Protein AF-E2BS20-F1 (afdb_monomer)

Secondary structure (DSSP, 8-state):
-HHHHHHHHHHHHHHHHTTTHHHHHHHHHHHHHHHIIIIIHHHHIIIIIHHHHHHHHHHHHHHHHHHHHHH-

pLDDT: mean 86.11, std 7.51, range [56.06, 95.38]

Sequence (72 aa):
MVEPIAGVLGAVGVTLAAPALPYALAFAAGAMIYVVIDDIVPEAHQSGNGKFASWAAIVGFLVMMSLDVGLG

Organism: Harpegnathos saltator (NCBI:txid610380)

Solvent-accessible surface area (backbone atoms only — not comparable to full-atom values): 4045 Å² total; per-residue (Å²): 125,61,66,67,56,53,49,52,53,51,50,54,55,49,63,71,42,51,81,54,46,60,60,53,51,52,51,53,52,51,52,53,53,49,49,44,61,70,48,50,51,50,51,40,39,71,70,77,42,34,72,58,46,52,52,51,51,51,52,51,51,52,53,51,54,50,48,49,70,71,76,103

Foldseek 3Di:
DVVVVVVVVVVVVCVVCVVVVVVVVVVVVVVVVCCCVPPVQVVCVVVVNNVVVVVVVVVVVVVVVCCVVVVD

Structure (mmCIF, N/CA/C/O backbone):
data_AF-E2BS20-F1
#
_entry.id   AF-E2BS20-F1
#
loop_
_atom_site.group_PDB
_atom_site.id
_atom_site.type_symbol
_atom_site.label_atom_id
_atom_site.label_alt_id
_atom_site.label_comp_id
_atom_site.label_asym_id
_atom_site.label_entity_id
_atom_site.label_seq_id
_atom_site.pdbx_PDB_ins_code
_atom_site.Cartn_x
_atom_site.Cartn_y
_atom_site.Cartn_z
_atom_site.occupancy
_atom_site.B_iso_or_equiv
_atom_site.auth_seq_id
_atom_site.auth_comp_id
_atom_site.auth_asym_id
_atom_site.auth_atom_id
_atom_site.pdbx_PDB_model_num
ATOM 1 N N . MET A 1 1 ? 3.861 10.260 -34.852 1.00 62.31 1 MET A N 1
ATOM 2 C CA . MET A 1 1 ? 5.333 10.043 -34.878 1.00 62.31 1 MET A CA 1
ATOM 3 C C . MET A 1 1 ? 5.979 10.319 -33.520 1.00 62.31 1 MET A C 1
ATOM 5 O O . MET A 1 1 ? 6.991 9.696 -33.234 1.00 62.31 1 MET A O 1
ATOM 9 N N . VAL A 1 2 ? 5.425 11.215 -32.687 1.00 73.56 2 VAL A N 1
ATOM 10 C CA . VAL A 1 2 ? 6.011 11.571 -31.382 1.00 73.56 2 VAL A CA 1
ATOM 11 C C . VAL A 1 2 ? 5.591 10.615 -30.254 1.00 73.56 2 VAL A C 1
ATOM 13 O O . VAL A 1 2 ? 6.419 10.307 -29.400 1.00 73.56 2 VAL A O 1
ATOM 16 N N . GLU A 1 3 ? 4.368 10.065 -30.289 1.00 74.94 3 GLU A N 1
ATOM 17 C CA . GLU A 1 3 ? 3.888 9.098 -29.288 1.00 74.94 3 GLU A CA 1
ATOM 18 C C . GLU A 1 3 ? 4.771 7.850 -29.112 1.00 74.94 3 GLU A C 1
ATOM 20 O O . GLU A 1 3 ? 5.078 7.524 -27.966 1.00 74.94 3 GLU A O 1
ATOM 25 N N . PRO A 1 4 ? 5.232 7.146 -30.169 1.00 79.25 4 PRO A N 1
ATOM 26 C CA . PRO A 1 4 ? 6.052 5.950 -29.973 1.00 79.25 4 PRO A CA 1
ATOM 27 C C . PRO A 1 4 ? 7.447 6.275 -29.424 1.00 79.25 4 PRO A C 1
ATOM 29 O O . PRO A 1 4 ? 7.986 5.508 -28.635 1.00 79.25 4 PRO A O 1
ATOM 32 N N . ILE A 1 5 ? 8.026 7.424 -29.785 1.00 82.75 5 ILE A N 1
ATOM 33 C CA . ILE A 1 5 ? 9.362 7.827 -29.317 1.00 82.75 5 ILE A CA 1
ATOM 34 C C . ILE A 1 5 ? 9.307 8.233 -27.840 1.00 82.75 5 ILE A C 1
ATOM 36 O O . ILE A 1 5 ? 10.131 7.784 -27.042 1.00 82.75 5 ILE A O 1
ATOM 40 N N . ALA A 1 6 ? 8.307 9.032 -27.460 1.00 80.06 6 ALA A N 1
ATOM 41 C CA . ALA A 1 6 ? 8.075 9.402 -26.067 1.00 80.06 6 ALA A CA 1
ATOM 42 C C . ALA A 1 6 ? 7.693 8.182 -25.209 1.00 80.06 6 ALA A C 1
ATOM 44 O O . ALA A 1 6 ? 8.163 8.063 -24.080 1.00 80.06 6 ALA A O 1
ATOM 45 N N . GLY A 1 7 ? 6.911 7.245 -25.757 1.00 83.19 7 GLY A N 1
ATOM 46 C CA . GLY A 1 7 ? 6.551 5.993 -25.091 1.00 83.19 7 GLY A CA 1
ATOM 47 C C . GLY A 1 7 ? 7.757 5.093 -24.811 1.00 83.19 7 GLY A C 1
ATOM 48 O O . GLY A 1 7 ? 7.890 4.586 -23.701 1.00 83.19 7 GLY A O 1
ATOM 49 N N . VAL A 1 8 ? 8.679 4.945 -25.768 1.00 84.19 8 VAL A N 1
ATOM 50 C CA . VAL A 1 8 ? 9.915 4.164 -25.571 1.00 84.19 8 VAL A CA 1
ATOM 51 C C . VAL A 1 8 ? 10.844 4.839 -24.560 1.00 84.19 8 VAL A C 1
ATOM 53 O O . VAL A 1 8 ? 11.381 4.163 -23.687 1.00 84.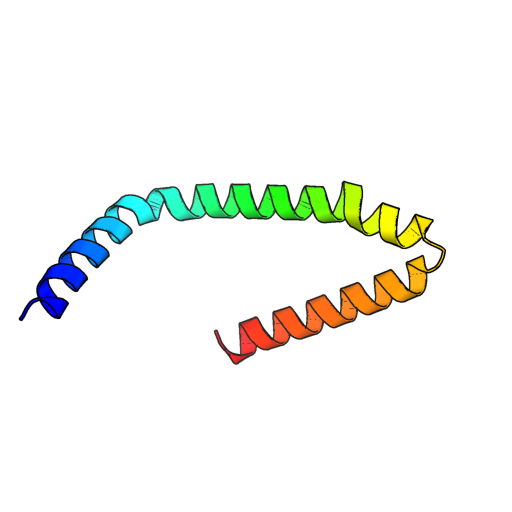19 8 VAL A O 1
ATOM 56 N N . LEU A 1 9 ? 10.992 6.166 -24.609 1.00 82.81 9 LEU A N 1
ATOM 57 C CA . LEU A 1 9 ? 11.766 6.907 -23.605 1.00 82.81 9 LEU A CA 1
ATOM 58 C C . LEU A 1 9 ? 11.160 6.789 -22.198 1.00 82.81 9 LEU A C 1
ATOM 60 O O . LEU A 1 9 ? 11.894 6.577 -21.233 1.00 82.81 9 LEU A O 1
ATOM 64 N N . GLY A 1 10 ? 9.832 6.867 -22.083 1.00 82.75 10 GLY A N 1
ATOM 65 C CA . GLY A 1 10 ? 9.119 6.653 -20.824 1.00 82.75 10 GLY A CA 1
ATOM 66 C C . GLY A 1 10 ? 9.293 5.228 -20.296 1.00 82.75 10 GLY A C 1
ATOM 67 O O . GLY A 1 10 ? 9.603 5.045 -19.121 1.00 82.75 10 GLY A O 1
ATOM 68 N N . ALA A 1 11 ? 9.187 4.224 -21.170 1.00 82.69 11 ALA A N 1
ATOM 69 C CA . ALA A 1 11 ? 9.421 2.827 -20.814 1.00 82.69 11 ALA A CA 1
ATOM 70 C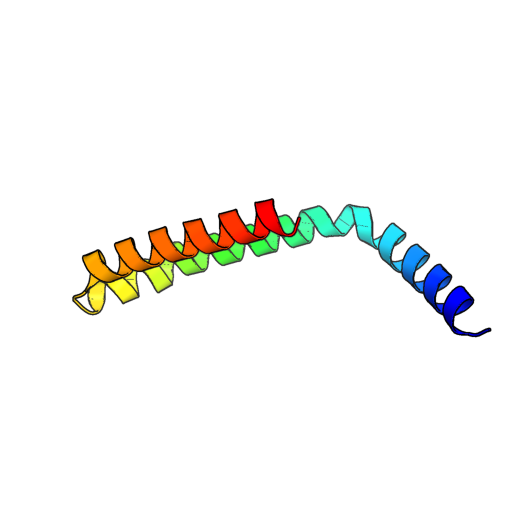 C . ALA A 1 11 ? 10.853 2.605 -20.305 1.00 82.69 11 ALA A C 1
ATOM 72 O O . ALA A 1 11 ? 11.037 1.992 -19.256 1.00 82.69 11 ALA A O 1
ATOM 73 N N . VAL A 1 12 ? 11.862 3.172 -20.974 1.00 82.44 12 VAL A N 1
ATOM 74 C CA . VAL A 1 12 ? 13.261 3.093 -20.524 1.00 82.44 12 VAL A CA 1
ATOM 75 C C . VAL A 1 12 ? 13.437 3.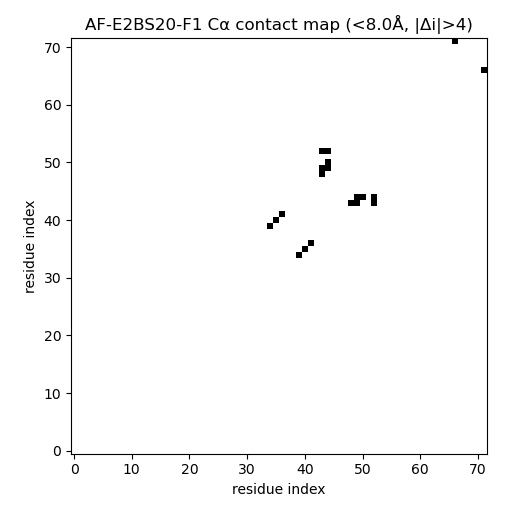771 -19.159 1.00 82.44 12 VAL A C 1
ATOM 77 O O . VAL A 1 12 ? 14.037 3.184 -18.257 1.00 82.44 12 VAL A O 1
ATOM 80 N N . GLY A 1 13 ? 12.848 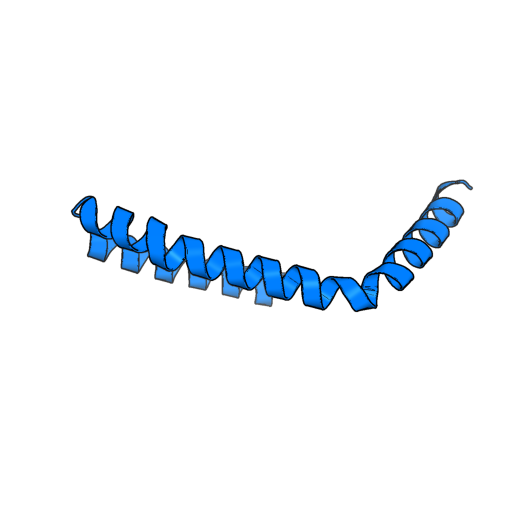4.952 -18.953 1.00 80.69 13 GLY A N 1
ATOM 81 C CA . GLY A 1 13 ? 12.8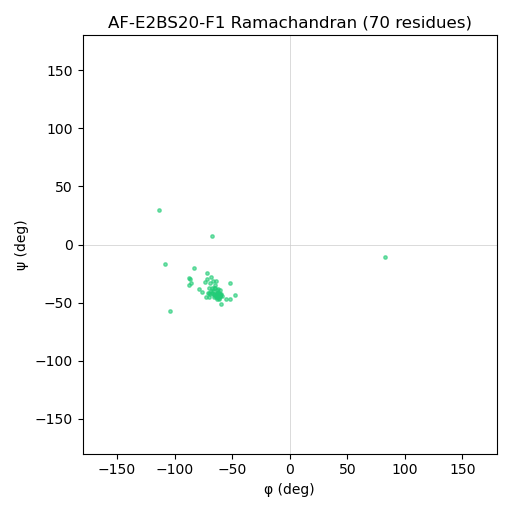75 5.644 -17.660 1.00 80.69 13 GLY A CA 1
ATOM 82 C C . GLY A 1 13 ? 12.270 4.818 -16.520 1.00 80.69 13 GLY A C 1
ATOM 83 O O . GLY A 1 13 ? 12.870 4.703 -15.450 1.00 80.69 13 GLY A O 1
ATOM 84 N N . VAL A 1 14 ? 11.125 4.172 -16.764 1.00 82.31 14 VAL A N 1
ATOM 85 C CA . VAL A 1 14 ? 10.476 3.293 -15.779 1.00 82.31 14 VAL A CA 1
ATOM 86 C C . VAL A 1 14 ? 11.303 2.032 -15.528 1.00 82.31 14 VAL A C 1
ATOM 88 O O . VAL A 1 14 ? 11.445 1.639 -14.375 1.00 82.31 14 VAL A O 1
ATOM 91 N N . THR A 1 15 ? 11.914 1.422 -16.550 1.00 79.50 15 THR A N 1
ATOM 92 C CA . THR A 1 15 ? 12.755 0.222 -16.353 1.00 79.50 15 THR A CA 1
ATOM 93 C C . THR A 1 15 ? 13.994 0.483 -15.496 1.00 79.50 15 THR A C 1
ATOM 95 O O . THR A 1 15 ? 14.407 -0.398 -14.746 1.00 79.50 15 THR A O 1
ATOM 98 N N . LEU A 1 16 ? 14.554 1.697 -15.540 1.00 79.50 16 LEU A N 1
ATOM 99 C CA . LEU A 1 16 ? 15.663 2.098 -14.669 1.00 79.50 16 LEU A CA 1
ATOM 100 C C . LEU A 1 16 ? 15.212 2.347 -13.222 1.00 79.50 16 LEU A C 1
ATOM 102 O O . LEU A 1 16 ? 15.969 2.080 -12.291 1.00 79.50 16 LEU A O 1
ATOM 106 N N . ALA A 1 17 ? 13.982 2.829 -13.024 1.00 79.00 17 ALA A N 1
ATOM 107 C CA . ALA A 1 17 ? 13.392 3.038 -11.700 1.00 79.00 17 ALA A CA 1
ATOM 108 C C . ALA A 1 17 ? 12.773 1.759 -11.099 1.00 79.00 17 ALA A C 1
ATOM 110 O O . ALA A 1 17 ? 12.623 1.664 -9.880 1.00 79.00 17 ALA A O 1
ATOM 111 N N . ALA A 1 18 ? 12.459 0.760 -11.930 1.00 82.56 18 ALA A N 1
ATOM 112 C CA . ALA A 1 18 ? 11.841 -0.510 -11.554 1.00 82.56 18 ALA A CA 1
ATOM 113 C C . ALA A 1 18 ? 12.471 -1.214 -10.339 1.00 82.56 18 ALA A C 1
ATOM 115 O O . ALA A 1 18 ? 11.707 -1.654 -9.484 1.00 82.56 18 ALA A O 1
ATOM 116 N N . PRO A 1 19 ? 13.807 -1.304 -10.180 1.00 81.25 19 PRO A N 1
ATOM 117 C CA . PRO A 1 19 ? 14.386 -1.945 -8.999 1.00 81.25 19 PRO A CA 1
ATOM 118 C C . PRO A 1 19 ? 14.237 -1.122 -7.710 1.00 81.25 19 PRO A C 1
ATOM 120 O O . PRO A 1 19 ? 14.233 -1.699 -6.628 1.00 81.25 19 PRO A O 1
ATOM 123 N N . ALA A 1 20 ? 14.092 0.204 -7.793 1.00 86.38 20 ALA A N 1
ATOM 124 C CA . ALA A 1 20 ? 13.910 1.073 -6.625 1.00 86.38 20 ALA A CA 1
ATOM 125 C C . ALA A 1 20 ? 12.432 1.213 -6.208 1.00 86.38 20 ALA A C 1
ATOM 127 O O . ALA A 1 20 ? 12.136 1.390 -5.024 1.00 86.38 20 ALA A O 1
ATOM 128 N N . LEU A 1 21 ? 11.505 1.091 -7.166 1.00 86.00 21 LEU A N 1
ATOM 129 C CA . LEU A 1 21 ? 10.060 1.155 -6.937 1.00 86.00 21 LEU A CA 1
ATOM 130 C C . LEU A 1 21 ? 9.539 0.208 -5.838 1.00 86.00 21 LEU A C 1
ATOM 132 O O . LEU A 1 21 ? 8.795 0.701 -4.994 1.00 86.00 21 LEU A O 1
ATOM 136 N N . PRO A 1 22 ? 9.901 -1.091 -5.760 1.00 87.50 22 PRO A N 1
ATOM 137 C CA . PRO A 1 22 ? 9.364 -1.975 -4.726 1.00 87.50 22 PRO A CA 1
ATOM 138 C C . PRO A 1 22 ? 9.798 -1.555 -3.320 1.00 87.50 22 PRO A C 1
ATOM 140 O O . PRO A 1 22 ? 9.005 -1.653 -2.390 1.00 87.50 22 PRO A O 1
ATOM 143 N N . TYR A 1 23 ? 11.015 -1.030 -3.155 1.00 89.81 23 TYR A N 1
ATOM 144 C CA . TYR A 1 23 ? 11.479 -0.524 -1.861 1.00 89.81 23 TYR A CA 1
ATOM 145 C C . TYR A 1 23 ? 10.733 0.748 -1.453 1.00 89.81 23 TYR A C 1
ATOM 147 O O . TYR A 1 23 ? 10.312 0.874 -0.304 1.00 89.81 23 TYR A O 1
ATOM 155 N N . ALA A 1 24 ? 10.518 1.666 -2.398 1.00 89.88 24 ALA A N 1
ATOM 156 C CA . ALA A 1 24 ? 9.758 2.887 -2.150 1.00 89.88 24 ALA A CA 1
ATOM 157 C C . ALA A 1 24 ? 8.278 2.593 -1.845 1.00 89.88 24 ALA A C 1
ATOM 159 O O . ALA A 1 24 ? 7.722 3.152 -0.901 1.00 89.88 24 ALA A O 1
ATOM 160 N N . LEU A 1 25 ? 7.655 1.678 -2.595 1.00 90.94 25 LEU A N 1
ATOM 161 C CA . LEU A 1 25 ? 6.276 1.242 -2.369 1.00 90.94 25 LEU A CA 1
ATOM 162 C C . LEU A 1 25 ? 6.127 0.489 -1.044 1.00 90.94 25 LEU A C 1
ATOM 164 O O . LEU A 1 25 ? 5.162 0.732 -0.325 1.00 90.94 25 LEU A O 1
ATOM 168 N N . ALA A 1 26 ? 7.087 -0.364 -0.676 1.00 91.44 26 ALA A N 1
ATOM 169 C CA . ALA A 1 26 ? 7.085 -1.044 0.619 1.00 91.44 26 ALA A CA 1
ATOM 170 C C . ALA A 1 26 ? 7.195 -0.048 1.784 1.00 91.44 26 ALA A C 1
ATOM 172 O O . ALA A 1 26 ? 6.473 -0.170 2.774 1.00 91.44 26 ALA A O 1
ATOM 173 N N . PHE A 1 27 ? 8.049 0.970 1.651 1.00 93.56 27 PHE A N 1
ATOM 174 C CA . PHE A 1 27 ? 8.155 2.039 2.642 1.00 93.56 27 PHE A CA 1
ATOM 175 C C . PHE A 1 27 ? 6.855 2.851 2.753 1.00 93.56 27 PHE A C 1
ATOM 177 O O . PHE A 1 27 ? 6.364 3.083 3.858 1.00 93.56 27 PHE A O 1
ATOM 184 N N . ALA A 1 28 ? 6.257 3.226 1.619 1.00 93.69 28 ALA A N 1
ATOM 185 C CA . ALA A 1 28 ? 4.982 3.939 1.589 1.00 93.69 28 ALA A CA 1
ATOM 186 C C . ALA A 1 28 ? 3.840 3.112 2.208 1.00 93.69 28 ALA A C 1
ATOM 188 O O . ALA A 1 28 ? 3.061 3.639 3.003 1.00 93.69 28 ALA A O 1
ATOM 189 N N . ALA A 1 29 ? 3.773 1.812 1.910 1.00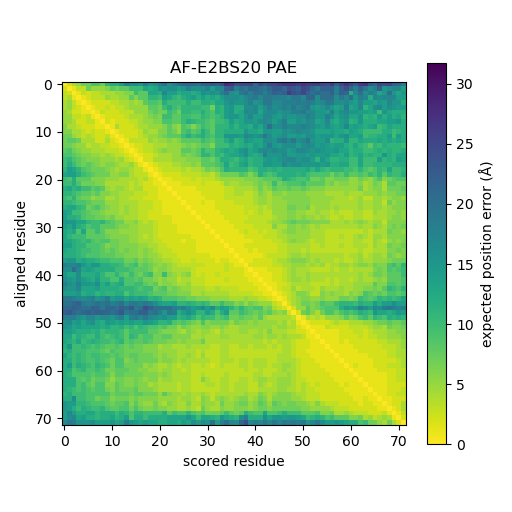 93.00 29 ALA A N 1
ATOM 190 C CA . ALA A 1 29 ? 2.801 0.903 2.513 1.00 93.00 29 ALA A CA 1
ATOM 191 C C . ALA A 1 29 ? 2.961 0.838 4.041 1.00 93.00 29 ALA A C 1
ATOM 193 O O . ALA A 1 29 ? 1.973 0.935 4.766 1.00 93.00 29 ALA A O 1
ATOM 194 N N . GLY A 1 30 ? 4.200 0.751 4.539 1.00 90.88 30 GLY A N 1
ATOM 195 C CA . GLY A 1 30 ? 4.485 0.779 5.975 1.00 90.88 30 GLY A CA 1
ATOM 196 C C . GLY A 1 30 ? 4.027 2.072 6.657 1.00 90.88 30 GLY A C 1
ATOM 197 O O . GLY A 1 30 ? 3.390 2.017 7.709 1.00 90.88 30 GLY A O 1
ATO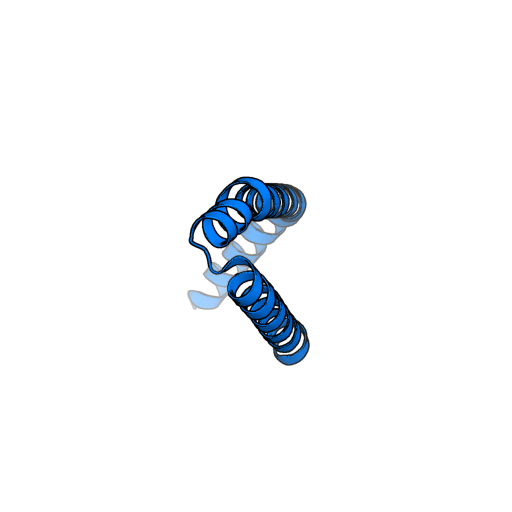M 198 N N . ALA A 1 31 ? 4.280 3.230 6.039 1.00 94.12 31 ALA A N 1
ATOM 199 C CA . ALA A 1 31 ? 3.840 4.524 6.566 1.00 94.12 31 ALA A CA 1
ATOM 200 C C . ALA A 1 31 ? 2.307 4.622 6.664 1.00 94.12 31 ALA A C 1
ATOM 202 O O . ALA A 1 31 ? 1.779 5.078 7.677 1.00 94.12 31 ALA A O 1
ATOM 203 N N . MET A 1 32 ? 1.588 4.135 5.649 1.00 95.38 32 MET A N 1
ATOM 204 C CA . MET A 1 32 ? 0.123 4.129 5.657 1.00 95.38 32 MET A CA 1
ATOM 205 C C . MET A 1 32 ? -0.449 3.203 6.737 1.00 95.38 32 MET A C 1
ATOM 207 O O . MET A 1 32 ? -1.432 3.563 7.381 1.00 95.38 32 MET A O 1
ATOM 211 N N . ILE A 1 33 ? 0.174 2.045 6.986 1.00 92.94 33 ILE A N 1
ATOM 212 C CA . ILE A 1 33 ? -0.239 1.145 8.077 1.00 92.94 33 ILE A CA 1
ATOM 213 C C . ILE A 1 33 ? -0.065 1.829 9.440 1.00 92.94 33 ILE A C 1
ATOM 215 O O . ILE A 1 33 ? -0.971 1.755 10.269 1.00 92.94 33 ILE A O 1
ATOM 219 N N . TYR A 1 34 ? 1.061 2.517 9.663 1.00 93.94 34 TYR A N 1
ATOM 220 C CA . TYR A 1 34 ? 1.311 3.239 10.915 1.00 93.94 34 TYR A CA 1
ATOM 221 C C . TYR A 1 34 ? 0.253 4.321 11.175 1.00 93.94 34 TYR A C 1
ATOM 223 O O . TYR A 1 34 ? -0.380 4.300 12.227 1.00 93.94 34 TYR A O 1
ATOM 231 N N . VAL A 1 35 ? -0.011 5.200 10.200 1.00 94.00 35 VAL A N 1
ATOM 232 C CA . VAL A 1 35 ? -1.003 6.286 10.346 1.00 94.00 35 VAL A CA 1
ATOM 233 C C . VAL A 1 35 ? -2.407 5.736 10.619 1.00 94.00 35 VAL A C 1
ATOM 235 O O . VAL A 1 35 ? -3.145 6.274 11.440 1.00 94.00 35 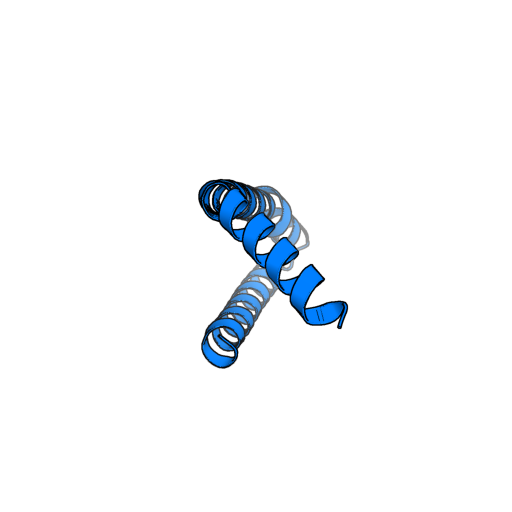VAL A O 1
ATOM 238 N N . VAL A 1 36 ? -2.796 4.638 9.964 1.00 91.50 36 VAL A N 1
ATOM 239 C CA . VAL A 1 36 ? -4.119 4.038 10.190 1.00 91.50 36 VAL A CA 1
ATOM 240 C C . VAL A 1 36 ? -4.257 3.502 11.618 1.00 91.50 36 VAL A C 1
ATOM 242 O O . VAL A 1 36 ? -5.303 3.699 12.238 1.00 91.50 36 VAL A O 1
ATOM 245 N N . ILE A 1 37 ? -3.231 2.826 12.139 1.00 89.56 37 ILE A N 1
ATOM 246 C CA . ILE A 1 37 ? -3.279 2.201 13.468 1.00 89.56 37 ILE A CA 1
ATOM 247 C C . ILE A 1 37 ? -3.144 3.235 14.589 1.00 89.56 37 ILE A C 1
ATOM 249 O O . ILE A 1 37 ? -3.838 3.101 15.594 1.00 89.56 37 ILE A O 1
ATOM 253 N N . ASP A 1 38 ? -2.260 4.218 14.435 1.00 92.00 38 ASP A N 1
ATOM 254 C CA . ASP A 1 38 ? -1.897 5.146 15.513 1.00 92.00 38 ASP A CA 1
ATOM 255 C C . ASP A 1 38 ? -2.830 6.366 15.576 1.00 92.00 38 ASP A C 1
ATOM 257 O O . ASP A 1 38 ? -3.190 6.799 16.667 1.00 92.00 38 ASP A O 1
ATOM 261 N N . ASP A 1 39 ? -3.305 6.862 14.426 1.00 88.81 39 ASP A N 1
ATOM 262 C CA . ASP A 1 39 ? -4.211 8.019 14.377 1.00 88.81 39 ASP A CA 1
ATOM 263 C C . ASP A 1 39 ? -5.662 7.608 14.092 1.00 88.81 39 ASP A C 1
ATOM 265 O O . ASP A 1 39 ? -6.568 7.889 14.878 1.00 88.81 39 ASP A O 1
ATOM 269 N N . ILE A 1 40 ? -5.922 6.921 12.972 1.00 87.06 40 ILE A N 1
ATOM 270 C CA . ILE A 1 40 ? -7.303 6.756 12.475 1.00 87.06 40 ILE A CA 1
ATOM 271 C C . ILE A 1 40 ? -8.142 5.831 13.367 1.00 87.06 40 ILE A C 1
ATOM 273 O O . ILE A 1 40 ? -9.294 6.149 13.677 1.00 87.06 40 ILE A O 1
ATOM 277 N N . VAL A 1 41 ? -7.604 4.680 13.783 1.00 86.56 41 VAL A N 1
ATOM 278 C CA . VAL A 1 41 ? -8.347 3.721 14.620 1.00 86.56 41 VAL A CA 1
ATOM 279 C C . VAL A 1 41 ? -8.661 4.294 16.014 1.00 86.56 41 VAL A C 1
ATOM 281 O O . VAL A 1 41 ? -9.818 4.163 16.441 1.00 86.56 41 VAL A O 1
ATOM 284 N N . PRO A 1 42 ? -7.716 4.945 16.724 1.00 87.50 42 PRO A N 1
ATOM 285 C CA . PRO A 1 42 ? -7.982 5.578 18.011 1.00 87.50 42 PRO A CA 1
ATOM 286 C C . PRO A 1 42 ? -8.946 6.754 17.902 1.00 87.50 42 PRO A C 1
ATOM 288 O O . PRO A 1 42 ? -9.871 6.835 18.708 1.00 87.50 42 PRO A O 1
ATOM 291 N N . GLU A 1 43 ? -8.800 7.624 16.901 1.00 87.69 43 GLU A N 1
ATOM 292 C CA . GLU A 1 43 ? -9.703 8.766 16.685 1.00 87.69 43 GLU A CA 1
ATOM 293 C C . GLU A 1 43 ? -11.150 8.300 16.450 1.00 87.69 43 GLU A C 1
ATOM 295 O O . GLU A 1 43 ? -12.111 8.813 17.040 1.00 87.69 43 GLU A O 1
ATOM 300 N N . ALA A 1 44 ? -11.317 7.239 15.656 1.00 84.44 44 ALA A N 1
ATOM 301 C CA . ALA A 1 44 ? -12.625 6.659 15.383 1.00 84.44 44 ALA A CA 1
ATOM 302 C C . ALA A 1 44 ? -13.257 5.974 16.614 1.00 84.44 44 ALA A C 1
ATOM 304 O O . ALA A 1 44 ? -14.486 5.922 16.736 1.00 84.44 44 ALA A O 1
ATOM 305 N N . HIS A 1 45 ? -12.441 5.466 17.546 1.00 81.06 45 HIS A N 1
ATOM 306 C CA . HIS A 1 45 ? -12.913 4.930 18.827 1.00 81.06 45 HIS A CA 1
ATOM 307 C C . HIS A 1 45 ? -13.231 6.029 19.848 1.00 81.06 45 HIS A C 1
ATOM 309 O O . HIS A 1 45 ? -14.232 5.915 20.559 1.00 81.06 45 HIS A O 1
ATOM 315 N N . GLN A 1 46 ? -12.432 7.098 19.894 1.00 82.62 46 GLN A N 1
ATOM 316 C CA . GLN A 1 46 ? -12.636 8.251 20.778 1.00 82.62 46 GLN A CA 1
ATOM 317 C C . GLN A 1 46 ? -13.902 9.038 20.426 1.00 82.62 46 GLN A C 1
ATOM 319 O O . GLN A 1 46 ? -14.594 9.521 21.320 1.00 82.62 46 GLN A O 1
ATOM 324 N N . SER A 1 47 ? -14.283 9.061 19.148 1.00 77.88 47 SER A N 1
ATOM 325 C CA . SER A 1 47 ? -15.532 9.668 18.665 1.00 77.88 47 SER A CA 1
ATOM 326 C C . SER A 1 47 ? -16.818 8.937 19.115 1.00 77.88 47 SER A C 1
ATOM 328 O O . SER A 1 47 ? -17.905 9.257 18.644 1.00 77.88 47 SER A O 1
ATOM 330 N N . GLY A 1 48 ? -16.735 7.937 20.006 1.00 70.75 48 GLY A N 1
ATOM 331 C CA . GLY A 1 48 ? -17.889 7.269 20.633 1.00 70.75 48 GLY A CA 1
ATOM 332 C C . GLY A 1 48 ? -18.547 6.162 19.797 1.00 70.75 48 GLY A C 1
ATOM 333 O O . GLY A 1 48 ? -19.320 5.361 20.324 1.00 70.75 48 GLY A O 1
ATOM 334 N N . ASN A 1 49 ? -18.192 6.041 18.514 1.00 78.12 49 ASN A N 1
ATOM 335 C CA . ASN A 1 49 ? -18.769 5.087 17.561 1.00 78.12 49 ASN A CA 1
ATOM 336 C C . ASN A 1 49 ? -17.774 4.005 17.092 1.00 78.12 49 ASN A C 1
ATOM 338 O O . ASN A 1 49 ? -17.928 3.463 15.997 1.00 78.12 49 ASN A O 1
ATOM 342 N N . GLY A 1 50 ? -16.799 3.616 17.923 1.00 78.31 50 GLY A N 1
ATOM 343 C CA . GLY A 1 50 ? -15.734 2.667 17.546 1.00 78.31 50 GLY A CA 1
ATOM 344 C C . GLY A 1 50 ? -16.215 1.341 16.933 1.00 78.31 50 GLY A C 1
ATOM 345 O O . GLY A 1 50 ? -15.603 0.818 16.001 1.00 78.31 50 GLY A O 1
ATOM 346 N N . LYS A 1 51 ? -17.379 0.825 17.364 1.00 79.50 51 LYS A N 1
ATOM 347 C CA . LYS A 1 51 ? -17.977 -0.391 16.779 1.00 79.50 51 LYS A CA 1
ATOM 348 C C . LYS A 1 51 ? -18.506 -0.172 15.358 1.00 79.50 51 LYS A C 1
ATOM 350 O O . LYS A 1 51 ? -18.370 -1.060 14.522 1.00 79.50 51 LYS A O 1
ATOM 355 N N . PHE A 1 52 ? -19.083 0.997 15.078 1.00 83.56 52 PHE A N 1
ATOM 356 C CA . PHE A 1 52 ? -19.514 1.362 13.727 1.00 83.56 52 PHE A CA 1
ATOM 357 C C . PHE A 1 52 ? -18.305 1.632 12.828 1.00 83.56 52 PHE A C 1
ATOM 359 O O . PHE A 1 52 ? -18.269 1.144 11.704 1.00 83.56 52 PHE A O 1
ATOM 366 N N . ALA A 1 53 ? -17.282 2.317 13.348 1.00 84.56 53 ALA A N 1
ATOM 367 C CA . ALA A 1 53 ? -16.036 2.553 12.626 1.00 84.56 53 ALA A CA 1
ATOM 368 C C . ALA A 1 53 ? -15.321 1.249 12.242 1.00 84.56 53 ALA A C 1
ATOM 370 O O . ALA A 1 53 ? -14.905 1.093 11.099 1.00 84.56 53 ALA A O 1
ATOM 371 N N . SER A 1 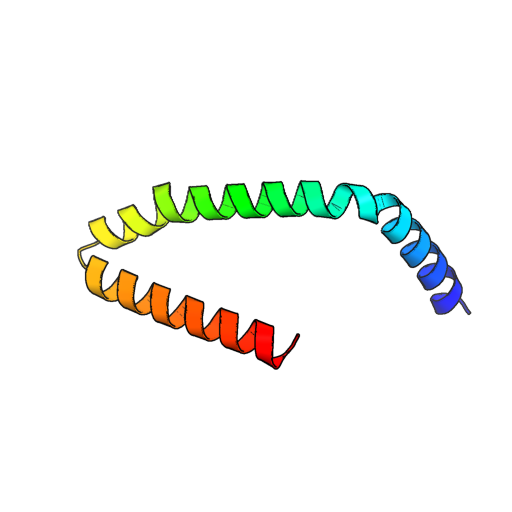54 ? -15.254 0.278 13.157 1.00 86.12 54 SER A N 1
ATOM 372 C CA . SER A 1 54 ? -14.669 -1.041 12.877 1.00 86.12 54 SER A CA 1
ATOM 373 C C . SER A 1 54 ? -15.446 -1.793 11.790 1.00 86.12 54 SER A C 1
ATOM 375 O O . SER A 1 54 ? -14.846 -2.360 10.881 1.00 86.12 54 SER A O 1
ATOM 377 N N . TRP A 1 55 ? -16.783 -1.757 11.833 1.00 89.38 55 TRP A N 1
ATOM 378 C CA . TRP A 1 55 ? -17.623 -2.340 10.779 1.00 89.38 55 TRP A CA 1
ATOM 379 C C . TRP A 1 55 ? -17.427 -1.646 9.428 1.00 89.38 55 TRP A C 1
ATOM 381 O O . TRP A 1 55 ? -17.288 -2.323 8.411 1.00 89.38 55 TRP A O 1
ATOM 391 N N . ALA A 1 56 ? -17.366 -0.314 9.411 1.00 89.19 56 ALA A N 1
ATOM 392 C CA . ALA A 1 56 ? -17.107 0.460 8.201 1.00 89.19 56 ALA A CA 1
ATOM 393 C C . ALA A 1 56 ? -15.713 0.166 7.619 1.00 89.19 56 ALA A C 1
ATOM 395 O O . ALA A 1 56 ? -15.585 0.018 6.406 1.00 89.19 56 ALA A O 1
ATOM 396 N N . ALA A 1 57 ? -14.692 0.005 8.467 1.00 89.75 57 ALA A N 1
ATOM 397 C CA . ALA A 1 57 ? -13.347 -0.377 8.046 1.00 89.75 57 ALA A CA 1
ATOM 398 C C . ALA A 1 57 ? -13.320 -1.774 7.403 1.00 89.75 57 ALA A C 1
ATOM 400 O O . ALA A 1 57 ? -12.725 -1.944 6.341 1.00 89.75 57 ALA A O 1
ATOM 401 N N . ILE A 1 58 ? -14.017 -2.757 7.990 1.00 91.69 58 ILE A N 1
ATOM 402 C CA . ILE A 1 58 ? -14.136 -4.111 7.420 1.00 91.69 58 ILE A CA 1
ATOM 403 C C . ILE A 1 58 ? -14.835 -4.069 6.056 1.00 91.69 58 ILE A C 1
ATOM 405 O O . ILE A 1 58 ? -14.359 -4.683 5.102 1.00 91.69 58 ILE A O 1
ATOM 409 N N . VAL A 1 59 ? -15.940 -3.326 5.936 1.00 95.00 59 VAL A N 1
ATOM 410 C CA . VAL A 1 59 ? -16.655 -3.176 4.657 1.00 95.00 59 VAL A CA 1
ATOM 411 C C . VAL A 1 59 ? -15.771 -2.490 3.614 1.00 95.00 59 VAL A C 1
ATOM 413 O O . VAL A 1 59 ? -15.687 -2.969 2.486 1.00 95.00 59 VAL A O 1
ATOM 416 N N . GLY A 1 60 ? -15.069 -1.415 3.980 1.00 92.12 60 GLY A N 1
ATOM 417 C CA . GLY A 1 60 ? -14.134 -0.724 3.089 1.00 92.12 60 GLY A CA 1
ATOM 418 C C . GLY A 1 60 ? -13.001 -1.631 2.607 1.00 92.12 60 GLY A C 1
ATOM 419 O O . GLY A 1 60 ? -12.692 -1.645 1.416 1.00 92.12 60 GLY A O 1
ATOM 420 N N . PHE A 1 61 ? -12.440 -2.449 3.503 1.00 91.81 61 PHE A N 1
ATOM 421 C CA . PHE A 1 61 ? -11.421 -3.438 3.156 1.00 91.81 61 PHE A CA 1
ATOM 422 C C . PHE A 1 61 ? -11.951 -4.491 2.175 1.00 91.81 61 PHE A C 1
ATOM 424 O O . PHE A 1 61 ? -11.297 -4.785 1.178 1.00 91.81 61 PHE A O 1
ATOM 431 N N . LEU A 1 62 ? -13.159 -5.017 2.406 1.00 95.25 62 LEU A N 1
ATOM 432 C CA . LEU A 1 62 ? -13.794 -5.976 1.496 1.00 95.25 62 LEU A CA 1
ATOM 433 C C . LEU A 1 62 ? -14.063 -5.377 0.113 1.00 95.25 62 LEU A C 1
ATOM 435 O O . LEU A 1 62 ? -13.830 -6.047 -0.892 1.00 95.25 62 LEU A O 1
ATOM 439 N N . VAL A 1 63 ? -14.530 -4.128 0.047 1.00 95.19 63 VAL A N 1
ATOM 440 C CA . VAL A 1 63 ? -14.751 -3.426 -1.226 1.00 95.19 63 VAL A CA 1
ATOM 441 C C . VAL A 1 63 ? -13.429 -3.234 -1.963 1.00 95.19 63 VAL A C 1
ATOM 443 O O . VAL A 1 63 ? -13.351 -3.556 -3.145 1.00 95.19 63 VAL A O 1
ATOM 446 N N . MET A 1 64 ? -12.384 -2.773 -1.273 1.00 94.06 64 MET A N 1
ATOM 447 C CA . MET A 1 64 ? -11.062 -2.579 -1.869 1.00 94.06 64 MET A CA 1
ATOM 448 C C . MET A 1 64 ? -10.468 -3.897 -2.384 1.00 94.06 64 MET A C 1
ATOM 450 O O . MET A 1 64 ? -10.055 -3.949 -3.537 1.00 94.06 64 MET A O 1
ATOM 454 N N . MET A 1 65 ? -10.523 -4.977 -1.599 1.00 94.44 65 MET A N 1
ATOM 455 C CA . MET A 1 65 ? -10.085 -6.311 -2.035 1.00 94.44 65 MET A CA 1
ATOM 456 C C . MET A 1 65 ? -10.903 -6.851 -3.211 1.00 94.44 65 MET A C 1
ATOM 458 O O . MET A 1 65 ? -10.349 -7.465 -4.116 1.00 94.44 65 MET A O 1
ATOM 462 N N . SER A 1 66 ? -12.214 -6.603 -3.236 1.00 93.56 66 SER A N 1
ATOM 463 C CA . SER A 1 66 ? -13.063 -7.019 -4.360 1.00 93.56 66 SER A CA 1
ATOM 464 C C . SER A 1 66 ? -12.735 -6.249 -5.641 1.00 93.56 66 SER A C 1
ATOM 466 O O . SER A 1 66 ? -12.774 -6.826 -6.723 1.00 93.56 66 SER A O 1
ATOM 468 N N . LEU A 1 67 ? -12.411 -4.956 -5.531 1.00 93.69 67 LEU A N 1
ATOM 469 C CA . LEU A 1 67 ? -11.986 -4.132 -6.665 1.00 93.69 67 LEU A CA 1
ATOM 470 C C . LEU A 1 67 ? -10.597 -4.532 -7.169 1.00 93.69 67 LEU A C 1
ATOM 472 O O . LEU A 1 67 ? -10.418 -4.615 -8.377 1.00 93.69 67 LEU A O 1
ATOM 476 N N . ASP A 1 68 ? -9.650 -4.808 -6.272 1.00 92.75 68 ASP A N 1
ATOM 477 C CA . ASP A 1 68 ? -8.297 -5.261 -6.624 1.00 92.75 68 ASP A CA 1
ATOM 478 C C . ASP A 1 68 ? -8.333 -6.602 -7.370 1.00 92.75 68 ASP A C 1
ATOM 480 O O . ASP A 1 68 ? -7.768 -6.724 -8.448 1.00 92.75 68 ASP A O 1
ATOM 484 N N . VAL A 1 69 ? -9.098 -7.579 -6.870 1.00 93.19 69 VAL A N 1
ATOM 485 C CA . VAL A 1 69 ? -9.260 -8.889 -7.528 1.00 93.19 69 VAL A CA 1
ATOM 486 C C . VAL A 1 69 ? -10.120 -8.812 -8.798 1.00 93.19 69 VAL A C 1
ATOM 488 O O . VAL A 1 69 ? -9.965 -9.635 -9.695 1.00 93.19 69 VAL A O 1
ATOM 491 N N . GLY A 1 70 ? -11.075 -7.881 -8.864 1.00 90.44 70 GLY A N 1
ATOM 492 C CA . GLY A 1 70 ? -12.015 -7.769 -9.982 1.00 90.44 70 GLY A CA 1
ATOM 493 C C . GLY A 1 70 ? -11.521 -6.924 -11.160 1.00 90.44 70 GLY A C 1
ATOM 494 O O . GLY A 1 70 ? -11.956 -7.161 -12.287 1.00 90.44 70 GLY A O 1
ATOM 495 N N . LEU A 1 71 ? -10.674 -5.919 -10.906 1.00 85.38 71 LEU A N 1
ATOM 496 C CA . LEU A 1 71 ? -10.104 -5.017 -11.919 1.00 85.38 71 LEU A CA 1
ATOM 497 C C . LEU A 1 71 ? -8.610 -5.262 -12.181 1.00 85.38 71 LEU A C 1
ATOM 499 O O . LEU A 1 71 ? -8.105 -4.755 -13.187 1.00 85.38 71 LEU A O 1
ATOM 503 N N . GLY A 1 72 ? -7.920 -5.964 -11.277 1.00 56.06 72 GLY A N 1
ATOM 504 C CA . GLY A 1 72 ? -6.554 -6.461 -11.467 1.00 56.06 72 GLY A CA 1
ATOM 505 C C . GLY A 1 72 ? -6.504 -7.684 -12.369 1.00 56.06 72 GLY A C 1
ATOM 506 O O . GLY A 1 72 ? -5.490 -7.806 -13.093 1.00 56.06 72 GLY A O 1
#

Mean predicted aligned error: 7.42 Å

Radius of gyration: 19.21 Å; Cα contacts (8 Å, |Δi|>4): 10; chains: 1; bounding box: 35×20×56 Å